Protein AF-T2MC52-F1 (afdb_monomer_lite)

InterPro domains:
  IPR028209 LAMTOR1/MEH1 [PF15454] (20-88)
  IPR028209 LAMTOR1/MEH1 [SM01262] (19-94)

Secondary structure (DSSP, 8-state):
--------------------SS---S----------------S-------HHHHHHHHHHHHHHHHHHS--TTTTS-----HHHHHHHHHHHHHHHHHS---PPPPPPPP---S-HHHHHTSPPPPHHHHHHHHHHHHHHHHHHHT------S-SS-------SS--

Sequence (167 aa):
MGCICCKENNSSAQKSLNDDEHDRLLDHDQLTPNRGINEDGNPSSIPSLSKTDEQSILSRILHKTAQNIIDVSAIEPHSIERSEYMEQMKNYLDKYSRIDLKLPKLPSIPSVTNNPVSVLVVETVPFSDIKLITEYSQSMSTALSQMKIGCKESLVAKLEDDTAAAL

Organism: Hydra vulgaris (NCBI:txid6087)

Structure (mmCIF, N/CA/C/O backbone):
data_AF-T2MC52-F1
#
_entry.id   AF-T2MC52-F1
#
loop_
_atom_site.group_PDB
_atom_site.id
_atom_site.type_symbol
_atom_site.label_atom_id
_atom_site.label_alt_id
_atom_site.label_comp_id
_atom_site.label_asym_id
_atom_site.label_entity_id
_atom_site.label_seq_id
_atom_site.pdbx_PDB_ins_code
_atom_site.Cartn_x
_atom_site.Cartn_y
_atom_site.Cartn_z
_atom_site.occupancy
_atom_site.B_iso_or_equiv
_atom_site.auth_seq_id
_atom_site.auth_comp_id
_atom_site.auth_asym_id
_atom_site.auth_atom_id
_atom_site.pdbx_PDB_model_num
ATOM 1 N N . MET A 1 1 ? -15.589 26.565 -4.197 1.00 41.31 1 MET A N 1
ATOM 2 C CA . MET A 1 1 ? -16.078 25.357 -4.894 1.00 41.31 1 MET A CA 1
ATOM 3 C C . MET A 1 1 ? -14.906 24.403 -5.073 1.00 41.31 1 MET A C 1
ATOM 5 O O . MET A 1 1 ? -14.007 24.733 -5.828 1.00 41.31 1 MET A O 1
ATOM 9 N N . GLY A 1 2 ? -14.919 23.285 -4.341 1.00 41.47 2 GLY A N 1
ATOM 10 C CA . GLY A 1 2 ? -14.256 22.026 -4.712 1.00 41.47 2 GLY A CA 1
ATOM 11 C C . GLY A 1 2 ? -12.728 21.953 -4.652 1.00 41.47 2 GLY A C 1
ATOM 12 O O . GLY A 1 2 ? -12.062 22.172 -5.654 1.00 41.47 2 GLY A O 1
ATOM 13 N N . CYS A 1 3 ? -12.202 21.543 -3.497 1.00 43.88 3 CYS A N 1
ATOM 14 C CA . CYS A 1 3 ? -10.881 20.927 -3.336 1.00 43.88 3 CYS A CA 1
ATOM 15 C C . CYS A 1 3 ? -10.996 19.409 -3.571 1.00 43.88 3 CYS A C 1
ATOM 17 O O . CYS A 1 3 ? -12.004 18.841 -3.156 1.00 43.88 3 CYS A O 1
ATOM 19 N N . ILE A 1 4 ? -9.984 18.762 -4.171 1.00 47.84 4 ILE A N 1
ATOM 20 C CA . ILE A 1 4 ? -9.688 17.327 -3.992 1.00 47.84 4 ILE A CA 1
ATOM 21 C C . ILE A 1 4 ? -8.259 16.996 -4.464 1.00 47.84 4 ILE A C 1
ATOM 23 O O . ILE A 1 4 ? -7.768 17.568 -5.434 1.00 47.84 4 ILE A O 1
ATOM 27 N N . CYS A 1 5 ? -7.658 16.021 -3.772 1.00 35.25 5 CYS A N 1
ATOM 28 C CA . CYS A 1 5 ? -6.361 15.363 -3.990 1.00 35.25 5 CYS A CA 1
ATOM 29 C C . CYS A 1 5 ? -5.142 15.948 -3.261 1.00 35.25 5 CYS A C 1
ATOM 31 O O . CYS A 1 5 ? -4.096 16.209 -3.857 1.00 35.25 5 CYS A O 1
ATOM 33 N N . CYS A 1 6 ? -5.226 1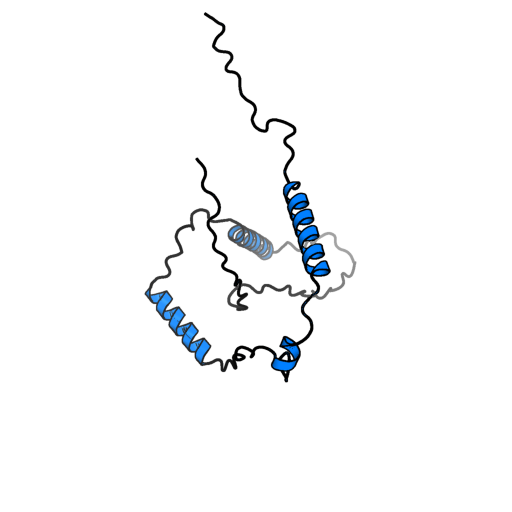6.007 -1.929 1.00 34.28 6 CYS A N 1
ATOM 34 C CA . CYS A 1 6 ? -4.029 15.838 -1.110 1.00 34.28 6 CYS A CA 1
ATOM 35 C C . CYS A 1 6 ? -3.548 14.382 -1.201 1.00 34.28 6 CYS A C 1
ATOM 37 O O . CYS A 1 6 ? -4.257 13.447 -0.831 1.00 34.28 6 CYS A O 1
ATOM 39 N N . LYS A 1 7 ? -2.321 14.228 -1.702 1.00 43.78 7 LYS A N 1
ATOM 40 C CA . LYS A 1 7 ? -1.412 13.124 -1.393 1.00 43.78 7 LYS A CA 1
ATOM 41 C C . LYS A 1 7 ? -1.290 12.979 0.126 1.00 43.78 7 LYS A C 1
ATOM 43 O O . LYS A 1 7 ? -0.985 13.965 0.779 1.00 43.78 7 LYS A O 1
ATOM 48 N N . GLU A 1 8 ? -1.363 11.754 0.630 1.00 33.25 8 GLU A N 1
ATOM 49 C CA . GLU A 1 8 ? -0.218 11.158 1.320 1.00 33.25 8 GLU A CA 1
ATOM 50 C C . GLU A 1 8 ? -0.373 9.641 1.391 1.00 33.25 8 GLU A C 1
ATOM 52 O O . GLU A 1 8 ? -1.377 9.086 1.828 1.00 33.25 8 GLU A O 1
ATOM 57 N N . ASN A 1 9 ? 0.642 8.987 0.846 1.00 39.31 9 ASN A N 1
ATOM 58 C CA . ASN A 1 9 ? 0.784 7.554 0.743 1.00 39.31 9 ASN A CA 1
ATOM 59 C C . ASN A 1 9 ? 1.422 7.085 2.050 1.00 39.31 9 ASN A C 1
ATOM 61 O O . ASN A 1 9 ? 2.604 7.350 2.259 1.00 39.31 9 ASN A O 1
ATOM 65 N N . ASN A 1 10 ? 0.670 6.414 2.922 1.00 30.41 10 ASN A N 1
ATOM 66 C CA . ASN A 1 10 ? 1.256 5.738 4.076 1.00 30.41 10 ASN A CA 1
ATOM 67 C C . ASN A 1 10 ? 0.974 4.237 3.994 1.00 30.41 10 ASN A C 1
ATOM 69 O O . ASN A 1 10 ? 0.018 3.698 4.546 1.00 30.41 10 ASN A O 1
ATOM 73 N N . SER A 1 11 ? 1.814 3.568 3.210 1.00 37.59 11 SER A N 1
ATOM 74 C CA . SER A 1 11 ? 1.912 2.119 3.151 1.00 37.59 11 SER A CA 1
ATOM 75 C C . SER A 1 11 ? 2.718 1.619 4.346 1.00 37.59 11 SER A C 1
ATOM 77 O O . SER A 1 11 ? 3.944 1.714 4.347 1.00 37.59 11 SER A O 1
ATOM 79 N N . SER A 1 12 ? 2.039 1.066 5.345 1.00 32.88 12 SER A N 1
ATOM 80 C CA . SER A 1 12 ? 2.529 -0.064 6.151 1.00 32.88 12 SER A CA 1
ATOM 81 C C . SER A 1 12 ? 1.426 -0.519 7.107 1.00 32.88 12 SER A C 1
ATOM 83 O O . SER A 1 12 ? 1.440 -0.250 8.303 1.00 32.88 12 SER A O 1
ATOM 85 N N . ALA A 1 13 ? 0.453 -1.254 6.562 1.00 37.50 13 ALA A N 1
ATOM 86 C CA . ALA A 1 13 ? -0.404 -2.128 7.355 1.00 37.50 13 ALA A CA 1
ATOM 87 C C . ALA A 1 13 ? 0.457 -3.291 7.873 1.00 37.50 13 ALA A C 1
ATOM 89 O O . ALA A 1 13 ? 0.504 -4.379 7.297 1.00 37.50 13 ALA A O 1
ATOM 90 N N . GLN A 1 14 ? 1.220 -3.020 8.927 1.00 36.75 14 GLN A N 1
ATOM 91 C CA . GLN A 1 14 ? 1.984 -4.022 9.641 1.00 36.75 14 GLN A CA 1
ATOM 92 C C . GLN A 1 14 ? 1.000 -4.763 10.549 1.00 36.75 14 GLN A C 1
ATOM 94 O O . GLN A 1 14 ? 0.635 -4.308 11.629 1.00 36.75 14 GLN A O 1
ATOM 99 N N . LYS A 1 15 ? 0.514 -5.892 10.029 1.00 41.06 15 LYS A N 1
ATOM 100 C CA . LYS A 1 15 ? -0.284 -6.897 10.729 1.00 41.06 15 LYS A CA 1
ATOM 101 C C . LYS A 1 15 ? 0.500 -7.379 11.955 1.00 41.06 15 LYS A C 1
ATOM 103 O O . LYS A 1 15 ? 1.358 -8.250 11.833 1.00 41.06 15 LYS A O 1
ATOM 108 N N . SER A 1 16 ? 0.236 -6.784 13.117 1.00 33.91 16 SER A N 1
ATOM 109 C CA . SER A 1 16 ? 0.746 -7.272 14.396 1.00 33.91 16 SER A CA 1
ATOM 110 C C . SER A 1 16 ? -0.163 -8.397 14.870 1.00 33.91 16 SER A C 1
ATOM 112 O O . SER A 1 16 ? -1.260 -8.162 15.364 1.00 33.91 16 SER A O 1
ATOM 114 N N . LEU A 1 17 ? 0.309 -9.624 14.661 1.00 44.78 17 LEU A N 1
ATOM 115 C CA . LEU A 1 17 ? -0.121 -10.811 15.387 1.00 44.78 17 LEU A CA 1
ATOM 116 C C . LEU A 1 17 ? 0.162 -10.577 16.875 1.00 44.78 17 LEU A C 1
ATOM 118 O O . LEU A 1 17 ? 1.324 -10.544 17.264 1.00 44.78 17 LEU A O 1
ATOM 122 N N . ASN A 1 18 ? -0.886 -10.373 17.664 1.00 36.12 18 ASN A N 1
ATOM 123 C CA . ASN A 1 18 ? -0.900 -10.560 19.112 1.00 36.12 18 ASN A CA 1
ATOM 124 C C . ASN A 1 18 ? -2.322 -11.011 19.476 1.00 36.12 18 ASN A C 1
ATOM 126 O O . ASN A 1 18 ? -3.168 -10.192 19.825 1.00 36.12 18 ASN A O 1
ATOM 130 N N . ASP A 1 19 ? -2.572 -12.312 19.337 1.00 40.12 19 ASP A N 1
ATOM 131 C CA . ASP A 1 19 ? -3.452 -13.029 20.269 1.00 40.12 19 ASP A CA 1
ATOM 132 C C . ASP A 1 19 ? -2.703 -13.028 21.624 1.00 40.12 19 ASP A C 1
ATOM 134 O O . ASP A 1 19 ? -1.476 -13.151 21.634 1.00 40.12 19 ASP A O 1
ATOM 138 N N . ASP A 1 20 ? -3.263 -12.810 22.810 1.00 47.97 20 ASP A N 1
ATOM 139 C CA . ASP A 1 20 ? -4.624 -12.835 23.353 1.00 47.97 20 ASP A CA 1
ATOM 140 C C . ASP A 1 20 ? -4.758 -11.617 24.306 1.00 47.97 20 ASP A C 1
ATOM 142 O O . ASP A 1 20 ? -3.737 -11.112 24.768 1.00 47.97 20 ASP A O 1
ATOM 146 N N . GLU A 1 21 ? -5.947 -11.083 24.626 1.00 50.38 21 GLU A N 1
ATOM 147 C CA . GLU A 1 21 ? -6.644 -11.531 25.853 1.00 50.38 21 GLU A CA 1
ATOM 148 C C . GLU A 1 21 ? -8.151 -11.835 25.675 1.00 50.38 21 GLU A C 1
ATOM 150 O O . GLU A 1 21 ? -8.743 -12.384 26.601 1.00 50.38 21 GLU A O 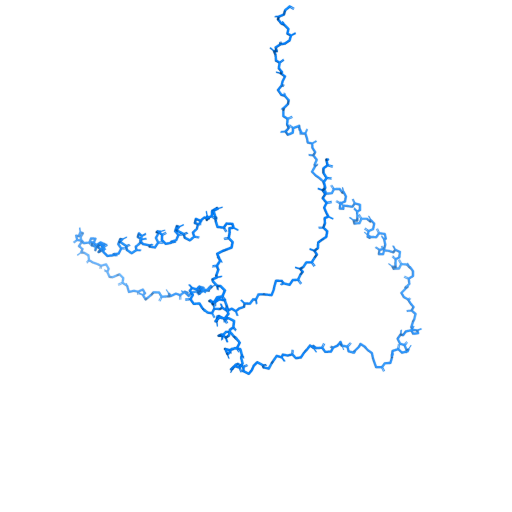1
ATOM 155 N N . HIS A 1 22 ? -8.779 -11.572 24.514 1.00 51.22 22 HIS A N 1
ATOM 156 C CA . HIS A 1 22 ? -10.206 -11.912 24.309 1.00 51.22 22 HIS A CA 1
ATOM 157 C C . HIS A 1 22 ? -10.655 -12.366 22.911 1.00 51.22 22 HIS A C 1
ATOM 159 O O . HIS A 1 22 ? -11.816 -12.750 22.783 1.00 51.22 22 HIS A O 1
ATOM 165 N N . ASP A 1 23 ? -9.798 -12.398 21.890 1.00 52.31 23 ASP A N 1
ATOM 166 C CA . ASP A 1 23 ? -10.251 -12.701 20.526 1.00 52.31 23 ASP A CA 1
ATOM 167 C C . ASP A 1 23 ? -9.391 -13.788 19.877 1.00 52.31 23 ASP A C 1
ATOM 169 O O . ASP A 1 23 ? -8.349 -13.525 19.289 1.00 52.31 23 ASP A O 1
ATOM 173 N N . ARG A 1 24 ? -9.832 -15.045 19.984 1.00 47.47 24 ARG A N 1
ATOM 174 C CA . ARG A 1 24 ? -9.283 -16.134 19.168 1.00 47.47 24 ARG A CA 1
ATOM 175 C C . ARG A 1 24 ? -9.907 -16.051 17.782 1.00 47.47 24 ARG A C 1
ATOM 177 O O . ARG A 1 24 ? -11.024 -16.513 17.571 1.00 47.47 24 ARG A O 1
ATOM 184 N N . LEU A 1 25 ? -9.170 -15.481 16.835 1.00 53.38 25 LEU A N 1
ATOM 185 C CA . LEU A 1 25 ? -9.628 -15.215 15.467 1.00 53.38 25 LEU A CA 1
ATOM 186 C C . LEU A 1 25 ? -9.557 -16.417 14.506 1.00 53.38 25 LEU A C 1
ATOM 188 O O . LEU A 1 25 ? -9.571 -16.210 13.294 1.00 53.38 25 LEU A O 1
ATOM 192 N N . LEU A 1 26 ? -9.492 -17.666 14.986 1.00 53.06 26 LEU A N 1
ATOM 193 C CA . LEU A 1 26 ? -9.528 -18.846 14.112 1.00 53.06 26 LEU A CA 1
ATOM 194 C C . LEU A 1 26 ? -10.394 -19.981 14.673 1.00 53.06 26 LEU A C 1
ATOM 196 O O . LEU A 1 26 ? -10.282 -20.378 15.833 1.00 53.06 26 LEU A O 1
ATOM 200 N N . ASP A 1 27 ? -11.241 -20.477 13.773 1.00 54.06 27 ASP A N 1
ATOM 201 C CA . ASP A 1 27 ? -12.251 -21.521 13.910 1.00 54.06 27 ASP A CA 1
ATOM 202 C C . ASP A 1 27 ? -11.666 -22.792 14.543 1.00 54.06 27 ASP A C 1
ATOM 204 O O . ASP A 1 27 ? -10.819 -23.473 13.959 1.00 54.06 27 ASP A O 1
ATOM 208 N N . HIS A 1 28 ? -12.109 -23.122 15.755 1.00 41.34 28 HIS A N 1
ATOM 209 C CA . HIS A 1 28 ? -11.909 -24.459 16.291 1.00 41.34 28 HIS A CA 1
ATOM 210 C C . HIS A 1 28 ? -13.180 -25.252 16.009 1.00 41.34 28 HIS A C 1
ATOM 212 O O . HIS A 1 28 ? -14.138 -25.195 16.783 1.00 41.34 28 HIS A O 1
ATOM 218 N N . ASP A 1 29 ? -13.157 -25.980 14.890 1.00 50.66 29 ASP A N 1
ATOM 219 C CA . ASP A 1 29 ? -14.028 -27.120 14.607 1.00 50.66 29 ASP A CA 1
ATOM 220 C C . ASP A 1 29 ? -13.958 -28.100 15.790 1.00 50.66 29 ASP A C 1
ATOM 222 O O . ASP A 1 29 ? -13.162 -29.042 15.824 1.00 50.66 29 ASP A O 1
ATOM 226 N N . GLN A 1 30 ? -14.783 -27.872 16.812 1.00 42.09 30 GLN A N 1
ATOM 227 C CA . GLN A 1 30 ? -15.036 -28.875 17.831 1.00 42.09 30 GLN A CA 1
ATOM 228 C C . GLN A 1 30 ? -16.071 -29.843 17.287 1.00 42.09 30 GLN A C 1
ATOM 230 O O . GLN A 1 30 ? -17.279 -29.662 17.424 1.00 42.09 30 GLN A O 1
ATOM 235 N N . LEU A 1 31 ? -15.533 -30.898 16.680 1.00 48.72 31 LEU A N 1
ATOM 236 C CA . LEU A 1 31 ? -16.152 -32.206 16.540 1.00 48.72 31 LEU A CA 1
ATOM 237 C C . LEU A 1 31 ? -16.838 -32.591 17.861 1.00 48.72 31 LEU A C 1
ATOM 239 O O . LEU A 1 31 ? -16.210 -33.081 18.798 1.00 48.72 31 LEU A O 1
ATOM 243 N N . THR A 1 32 ? -18.147 -32.371 17.945 1.00 43.84 32 THR A N 1
ATOM 244 C CA . THR A 1 32 ? -18.973 -32.924 19.019 1.00 43.84 32 THR A CA 1
ATOM 245 C C . THR A 1 32 ? -19.023 -34.449 18.864 1.00 43.84 32 THR A C 1
ATOM 247 O O . THR A 1 32 ? -19.247 -34.918 17.743 1.00 43.84 32 THR A O 1
ATOM 250 N N . PRO A 1 33 ? -18.879 -35.258 19.932 1.00 42.47 33 PRO A N 1
ATOM 251 C CA . PRO A 1 33 ? -19.065 -36.696 19.823 1.00 42.47 33 PRO A CA 1
ATOM 252 C C . PRO A 1 33 ? -20.544 -36.969 19.542 1.00 42.47 33 PRO A C 1
ATOM 254 O O . PRO A 1 33 ? -21.404 -36.755 20.396 1.00 42.47 33 PRO A O 1
ATOM 257 N N . ASN A 1 34 ? -20.834 -37.434 18.329 1.00 44.88 34 ASN A N 1
ATOM 258 C CA . ASN A 1 34 ? -22.152 -37.897 17.924 1.00 44.88 34 ASN A CA 1
ATOM 259 C C . ASN A 1 34 ? -22.496 -39.158 18.737 1.00 44.88 34 ASN A C 1
ATOM 261 O O . ASN A 1 34 ? -22.082 -40.268 18.396 1.00 44.88 34 ASN A O 1
ATOM 265 N N . ARG A 1 35 ? -23.195 -38.995 19.865 1.00 41.41 35 ARG A N 1
ATOM 266 C CA . ARG A 1 35 ? -23.758 -40.120 20.614 1.00 41.41 35 ARG A CA 1
ATOM 267 C C . ARG A 1 35 ? -25.049 -40.535 19.915 1.00 41.41 35 ARG A C 1
ATOM 269 O O . ARG A 1 35 ? -26.041 -39.817 19.971 1.00 41.41 35 ARG A O 1
ATOM 276 N N . GLY A 1 36 ? -24.981 -41.691 19.256 1.00 37.50 36 GLY A N 1
ATOM 277 C CA . GLY A 1 36 ? -26.059 -42.298 18.483 1.00 37.50 36 GLY A CA 1
ATOM 278 C C . GLY A 1 36 ? -27.403 -42.295 19.209 1.00 37.50 36 GLY A C 1
ATOM 279 O O . GLY A 1 36 ? -27.521 -42.714 20.363 1.00 37.50 36 GLY A O 1
ATOM 280 N N . ILE A 1 37 ? -28.399 -41.799 18.484 1.00 41.75 37 ILE A N 1
ATOM 281 C CA . ILE A 1 37 ? -29.819 -41.873 18.798 1.00 41.75 37 ILE A CA 1
ATOM 282 C C . ILE A 1 37 ? -30.221 -43.341 18.621 1.00 41.75 37 ILE A C 1
ATOM 284 O O . ILE A 1 37 ? -30.273 -43.833 17.498 1.00 41.75 37 ILE A O 1
ATOM 288 N N . ASN A 1 38 ? -30.460 -44.046 19.727 1.00 38.50 38 ASN A N 1
ATOM 289 C CA . ASN A 1 38 ? -31.246 -45.274 19.692 1.00 38.50 38 ASN A CA 1
ATOM 290 C C . ASN A 1 38 ? -32.718 -44.848 19.652 1.00 38.50 38 ASN A C 1
ATOM 292 O O . ASN A 1 38 ? -33.208 -44.223 20.596 1.00 38.50 38 ASN A O 1
ATOM 296 N N . GLU A 1 39 ? -33.381 -45.134 18.534 1.00 53.84 39 GLU A N 1
ATOM 297 C CA . GLU A 1 39 ? -34.836 -45.139 18.423 1.00 53.84 39 GLU A CA 1
ATOM 298 C C . GLU A 1 39 ? -35.390 -46.195 19.382 1.00 53.84 39 GLU A C 1
ATOM 300 O O . GLU A 1 39 ? -35.060 -47.363 19.229 1.00 53.84 39 GLU A O 1
ATOM 305 N N . ASP A 1 40 ? -36.175 -45.786 20.383 1.00 41.50 40 ASP A N 1
ATOM 306 C CA . ASP A 1 40 ? -37.352 -46.537 20.843 1.00 41.50 40 ASP A CA 1
ATOM 307 C C . ASP A 1 40 ? -38.129 -45.764 21.931 1.00 41.50 40 ASP A C 1
ATOM 309 O O . ASP A 1 40 ? -37.688 -45.593 23.066 1.00 41.50 40 ASP A O 1
ATOM 313 N N . GLY A 1 41 ? -39.321 -45.297 21.542 1.00 42.81 41 GLY A N 1
ATOM 314 C CA . GLY A 1 41 ? -40.542 -45.261 22.357 1.00 42.81 41 GLY A CA 1
ATOM 315 C C . GLY A 1 41 ? -40.613 -44.402 23.628 1.00 42.81 41 GLY A C 1
ATOM 316 O O . GLY A 1 41 ? -40.528 -44.951 24.719 1.00 42.81 41 GLY A O 1
ATOM 317 N N . ASN A 1 42 ? -40.968 -43.110 23.502 1.00 36.56 42 ASN A N 1
ATOM 318 C CA . ASN A 1 42 ? -41.912 -42.408 24.405 1.00 36.56 42 ASN A CA 1
ATOM 319 C C . ASN A 1 42 ? -42.232 -40.973 23.892 1.00 36.56 42 ASN A C 1
ATOM 321 O O . ASN A 1 42 ? -41.321 -40.146 23.842 1.00 36.56 42 ASN A O 1
ATOM 325 N N . PRO A 1 43 ? -43.490 -40.594 23.577 1.00 43.97 43 PRO A N 1
ATOM 326 C CA . PRO A 1 43 ? -43.843 -39.234 23.144 1.00 43.97 43 PRO A CA 1
ATOM 327 C C . PRO A 1 43 ? -44.068 -38.268 24.327 1.00 43.97 43 PRO A C 1
ATOM 329 O O . PRO A 1 43 ? -44.993 -37.459 24.314 1.00 43.97 43 PRO A O 1
ATOM 332 N N . SER A 1 44 ? -43.263 -38.359 25.391 1.00 48.97 44 SER A N 1
ATOM 333 C CA . SER A 1 44 ? -43.418 -37.512 26.585 1.00 48.97 44 SER A CA 1
ATOM 334 C C . SER A 1 44 ? -42.090 -37.183 27.274 1.00 48.97 44 SER A C 1
ATOM 336 O O . SER A 1 44 ? -41.891 -37.432 28.457 1.00 48.97 44 SER A O 1
ATOM 338 N N . SER A 1 45 ? -41.147 -36.606 26.535 1.00 45.12 45 SER A N 1
ATOM 339 C CA . SER A 1 45 ? -40.116 -35.727 27.103 1.00 45.12 45 SER A CA 1
ATOM 340 C C . SER A 1 45 ? -39.390 -35.041 25.963 1.00 45.12 45 SER A C 1
ATOM 342 O O . SER A 1 45 ? -38.351 -35.493 25.495 1.00 45.12 45 SER A O 1
ATOM 344 N N . ILE A 1 46 ? -39.928 -33.900 25.539 1.00 50.22 46 ILE A N 1
ATOM 345 C CA . ILE A 1 46 ? -39.039 -32.813 25.135 1.00 50.22 46 ILE A CA 1
ATOM 346 C C . ILE A 1 46 ? -38.162 -32.603 26.378 1.00 50.22 46 ILE A C 1
ATOM 348 O O . ILE A 1 46 ? -38.750 -32.351 27.436 1.00 50.22 46 ILE A O 1
ATOM 352 N N . PRO A 1 47 ? -36.828 -32.795 26.342 1.00 52.34 47 PRO A N 1
ATOM 353 C CA . PRO A 1 47 ? -36.012 -32.410 27.479 1.00 52.34 47 PRO A CA 1
ATOM 354 C C . PRO A 1 47 ? -36.306 -30.931 27.658 1.00 52.34 47 PRO A C 1
ATOM 356 O O . PRO A 1 47 ? -36.013 -30.138 26.766 1.00 52.34 47 PRO A O 1
ATOM 359 N N . SER A 1 48 ? -37.024 -30.591 28.732 1.00 49.97 48 SER A N 1
ATOM 360 C CA . SER A 1 48 ? -37.374 -29.216 29.042 1.00 49.97 48 SER A CA 1
ATOM 361 C C . SER A 1 48 ? -36.065 -28.463 28.979 1.00 49.97 48 SER A C 1
ATOM 363 O O . SER A 1 48 ? -35.177 -28.756 29.789 1.00 49.97 48 SER A O 1
ATOM 365 N N . LEU A 1 49 ? -35.921 -27.610 27.965 1.00 53.50 49 LEU A N 1
ATOM 366 C CA . LEU A 1 49 ? -34.747 -26.785 27.779 1.00 53.50 49 LEU A CA 1
ATOM 367 C C . LEU A 1 49 ? -34.535 -26.129 29.131 1.00 53.50 49 LEU A C 1
ATOM 369 O O . LEU A 1 49 ? -35.417 -25.421 29.626 1.00 53.50 49 LEU A O 1
ATOM 373 N N . SER A 1 50 ? -33.486 -26.555 29.837 1.00 61.34 50 SER A N 1
ATOM 374 C CA . SER A 1 50 ? -33.341 -26.142 31.225 1.00 61.34 50 SER A CA 1
ATOM 375 C C . SER A 1 50 ? -33.329 -24.620 31.198 1.00 61.34 50 SER A C 1
ATOM 377 O O . SER A 1 50 ? -32.700 -24.050 30.310 1.00 61.34 50 SER A O 1
ATOM 379 N N . LYS A 1 51 ? -34.046 -23.948 32.103 1.00 64.56 51 LYS A N 1
ATOM 380 C CA . LYS A 1 51 ? -34.124 -22.473 32.108 1.00 64.56 51 LYS A CA 1
ATOM 381 C C . LYS A 1 51 ? -32.736 -21.816 31.991 1.00 64.56 51 LYS A C 1
ATOM 383 O O . LYS A 1 51 ? -32.607 -20.716 31.475 1.00 64.56 51 LYS A O 1
ATOM 388 N N . THR A 1 52 ? -31.700 -22.522 32.441 1.00 70.69 52 THR A N 1
ATOM 389 C CA . THR A 1 52 ? -30.280 -22.197 32.296 1.00 70.69 52 THR A CA 1
ATOM 390 C C . THR A 1 52 ? -29.792 -22.067 30.842 1.00 70.69 52 THR A C 1
ATOM 392 O O . THR A 1 52 ? -29.000 -21.174 30.560 1.00 70.69 52 THR A O 1
ATOM 395 N N . ASP A 1 53 ? -30.247 -22.908 29.911 1.00 81.25 53 ASP A N 1
ATOM 396 C CA . ASP A 1 53 ? -29.813 -22.897 28.504 1.00 81.25 53 ASP A CA 1
ATOM 397 C C . ASP A 1 53 ? -30.470 -21.758 27.707 1.00 81.25 53 ASP A C 1
ATOM 399 O O . ASP A 1 53 ? -29.796 -21.013 26.996 1.00 81.25 53 ASP A O 1
ATOM 403 N N . GLU A 1 54 ? -31.765 -21.509 27.930 1.00 89.12 54 GLU A N 1
ATOM 404 C CA . GLU A 1 54 ? -32.456 -20.344 27.353 1.00 89.12 54 GLU A CA 1
ATOM 405 C C . GLU A 1 54 ? -31.788 -19.026 27.768 1.00 89.12 54 GLU A C 1
ATOM 407 O O . GLU A 1 54 ? -31.559 -18.145 26.938 1.00 89.12 54 GLU A O 1
ATOM 412 N N . GLN A 1 55 ? -31.408 -18.904 29.042 1.00 90.31 55 GLN A N 1
ATOM 413 C CA . GLN A 1 55 ? -30.703 -17.724 29.548 1.00 90.31 55 GLN A CA 1
ATOM 414 C C . GLN A 1 55 ? -29.296 -17.575 28.944 1.00 90.31 55 GLN A C 1
ATOM 416 O O . GLN A 1 55 ? -28.863 -16.456 28.669 1.00 90.31 55 GLN A O 1
ATOM 421 N N . SER A 1 56 ? -28.598 -18.681 28.673 1.00 91.25 56 SER A N 1
ATOM 422 C CA . SER A 1 56 ? -27.289 -18.673 28.005 1.00 91.25 56 SER A CA 1
ATOM 423 C C . SER A 1 56 ? -27.381 -18.189 26.553 1.00 91.25 56 SER A C 1
ATOM 425 O O . SER A 1 56 ? -26.593 -17.345 26.115 1.00 91.25 56 SER A O 1
ATOM 427 N N . ILE A 1 57 ? -28.396 -18.650 25.814 1.00 93.00 57 ILE A N 1
ATOM 428 C CA . ILE A 1 57 ? -28.666 -18.218 24.436 1.00 93.00 57 ILE A CA 1
ATOM 429 C C . ILE A 1 57 ? -28.999 -16.724 24.398 1.00 93.00 57 ILE A C 1
ATOM 431 O O . ILE A 1 57 ? -28.439 -15.991 23.581 1.00 93.00 57 ILE A O 1
ATOM 435 N N . LEU A 1 58 ? -29.860 -16.253 25.304 1.00 94.06 58 LEU A N 1
ATOM 436 C CA . LEU A 1 58 ? -30.205 -14.834 25.405 1.00 94.06 58 LEU A CA 1
ATOM 437 C C . LEU A 1 58 ? -28.981 -13.974 25.751 1.00 94.06 58 LEU A C 1
ATOM 439 O O . LEU A 1 58 ? -28.774 -12.936 25.124 1.00 94.06 58 LEU A O 1
ATOM 443 N N . SER A 1 59 ? -28.125 -14.429 26.669 1.00 93.81 59 SER A N 1
ATOM 444 C CA . SER A 1 59 ? -26.863 -13.756 27.001 1.00 93.81 59 SER A CA 1
ATOM 445 C C . SER A 1 59 ? -25.931 -13.653 25.788 1.00 93.81 59 SER A C 1
ATOM 447 O O . SER A 1 59 ? -25.407 -12.579 25.486 1.00 93.81 59 SER A O 1
ATOM 449 N N . ARG A 1 60 ? -25.798 -14.734 25.006 1.00 94.56 60 ARG A N 1
ATOM 450 C CA . ARG A 1 60 ? -25.016 -14.733 23.761 1.00 94.56 60 ARG A CA 1
ATOM 451 C C . ARG A 1 60 ? -25.586 -13.767 22.725 1.00 94.56 60 ARG A C 1
ATOM 453 O O . ARG A 1 60 ? -24.816 -13.071 22.067 1.00 94.56 60 ARG A O 1
ATOM 460 N N . ILE A 1 61 ? -26.909 -13.721 22.570 1.00 95.19 61 ILE A N 1
ATOM 461 C CA . ILE A 1 61 ? -27.578 -12.789 21.653 1.00 95.19 61 ILE A CA 1
ATOM 462 C C . ILE A 1 61 ? -27.297 -11.350 22.078 1.00 95.19 61 ILE A C 1
ATOM 464 O O . ILE A 1 61 ? -26.905 -10.545 21.236 1.00 95.19 61 ILE A O 1
ATOM 468 N N . LEU A 1 62 ? -27.442 -11.028 23.364 1.00 96.75 62 LEU A N 1
ATOM 469 C CA . LEU A 1 62 ? -27.174 -9.689 23.884 1.00 96.75 62 LEU A CA 1
ATOM 470 C C . LEU A 1 62 ? -25.710 -9.294 23.696 1.00 96.75 62 LEU A C 1
ATOM 472 O O . LEU A 1 62 ? -25.448 -8.211 23.185 1.00 96.75 62 LEU A O 1
ATOM 476 N N . HIS A 1 63 ? -24.766 -10.177 24.026 1.00 95.94 63 HIS A N 1
ATOM 477 C CA . HIS A 1 63 ? -23.340 -9.894 23.867 1.00 95.94 63 HIS A CA 1
ATOM 478 C C . HIS A 1 63 ? -22.960 -9.696 22.395 1.00 95.94 63 HIS A C 1
ATOM 480 O O . HIS A 1 63 ? -22.332 -8.701 22.044 1.00 95.94 63 HIS A O 1
ATOM 486 N N . LYS A 1 64 ? -23.435 -10.580 21.507 1.00 96.19 64 LYS A N 1
ATOM 487 C CA . LYS A 1 64 ? -23.240 -10.442 20.058 1.00 96.19 64 LYS A CA 1
ATOM 488 C C . LYS A 1 64 ? -23.886 -9.165 19.520 1.00 96.19 64 LYS A C 1
ATOM 490 O O . LYS A 1 64 ? -23.342 -8.532 18.624 1.00 96.19 64 LYS A O 1
ATOM 495 N N . THR A 1 65 ? -25.051 -8.784 20.032 1.00 96.75 65 THR A N 1
ATOM 496 C CA . THR A 1 65 ? -25.729 -7.551 19.613 1.00 96.75 65 THR A CA 1
ATOM 497 C C . THR A 1 65 ? -24.952 -6.326 20.082 1.00 96.75 65 THR A C 1
ATOM 499 O O . THR A 1 65 ? -24.700 -5.439 19.279 1.00 96.75 65 THR A O 1
ATOM 502 N N . ALA A 1 66 ? -24.492 -6.311 21.334 1.00 94.50 66 ALA A N 1
ATOM 503 C CA . ALA A 1 66 ? -23.679 -5.233 21.889 1.00 94.50 66 ALA A CA 1
ATOM 504 C C . ALA A 1 66 ? -22.359 -5.039 21.125 1.00 94.50 66 ALA A C 1
ATOM 506 O O . ALA A 1 66 ? -21.969 -3.907 20.881 1.00 94.50 66 ALA A O 1
ATOM 507 N N . GLN A 1 67 ? -21.714 -6.125 20.686 1.00 92.25 67 GLN A N 1
ATOM 508 C CA . GLN A 1 67 ? -20.504 -6.069 19.855 1.00 92.25 67 GLN A CA 1
ATOM 509 C C . GLN A 1 67 ? -20.758 -5.541 18.433 1.00 92.25 67 GLN A C 1
ATOM 511 O O . GLN A 1 67 ? -19.880 -4.921 17.845 1.00 92.25 67 GLN A O 1
ATOM 516 N N . ASN A 1 68 ? -21.939 -5.805 17.861 1.00 93.69 68 ASN A N 1
ATOM 517 C CA . ASN A 1 68 ? -22.274 -5.405 16.488 1.00 93.69 68 ASN A CA 1
ATOM 518 C C . ASN A 1 68 ? -22.907 -4.009 16.390 1.00 93.69 68 ASN A C 1
ATOM 520 O O . ASN A 1 68 ? -23.060 -3.484 15.287 1.00 93.69 68 ASN A O 1
ATOM 524 N N . ILE A 1 69 ? -23.321 -3.420 17.513 1.00 94.88 69 ILE A N 1
ATOM 525 C CA . ILE A 1 69 ? -23.821 -2.048 17.546 1.00 94.88 69 ILE A CA 1
ATOM 526 C C . ILE A 1 69 ? -22.628 -1.095 17.481 1.00 94.88 69 ILE A C 1
ATOM 528 O O . ILE A 1 69 ? -21.683 -1.198 18.255 1.00 94.88 69 ILE A O 1
ATOM 532 N N . ILE A 1 70 ? -22.698 -0.142 16.555 1.00 90.94 70 ILE A N 1
ATOM 533 C CA . ILE A 1 70 ? -21.694 0.910 16.415 1.00 90.94 70 ILE A CA 1
ATOM 534 C C . ILE A 1 70 ? -22.052 2.041 17.380 1.00 90.94 70 ILE A C 1
ATOM 536 O O . ILE A 1 70 ? -23.107 2.665 17.238 1.00 90.94 70 ILE A O 1
ATOM 540 N N . ASP A 1 71 ? -21.167 2.325 18.334 1.00 89.62 71 ASP A N 1
ATOM 541 C CA . ASP A 1 71 ? -21.262 3.532 19.151 1.00 89.62 71 ASP A CA 1
ATOM 542 C C . ASP A 1 71 ? -20.838 4.753 18.324 1.00 89.62 71 ASP A C 1
ATOM 544 O O . ASP A 1 71 ? -19.660 4.989 18.061 1.00 89.62 71 ASP A O 1
ATOM 548 N N . VAL A 1 72 ? -21.823 5.543 17.903 1.00 89.88 72 VAL A N 1
ATOM 549 C CA . VAL A 1 72 ? -21.605 6.779 17.138 1.00 89.88 72 VAL A CA 1
ATOM 550 C C . VAL A 1 72 ? -21.043 7.925 17.989 1.00 89.88 72 VAL A C 1
ATOM 552 O O . VAL A 1 72 ? -20.624 8.938 17.432 1.00 89.88 72 VAL A O 1
ATOM 555 N N . SER A 1 73 ? -21.048 7.792 19.321 1.00 88.19 73 SER A N 1
ATOM 556 C CA . SER A 1 73 ? -20.562 8.805 20.266 1.00 88.19 73 SER A CA 1
ATOM 557 C C . SER A 1 73 ? -19.097 8.619 20.676 1.00 88.19 73 SER A C 1
ATOM 559 O O . SER A 1 73 ? -18.485 9.567 21.167 1.00 88.19 73 SER A O 1
ATOM 561 N N . ALA A 1 74 ? -18.490 7.465 20.376 1.00 79.06 74 ALA A N 1
ATOM 562 C CA . ALA A 1 74 ? -17.086 7.136 20.654 1.00 79.06 74 ALA A CA 1
ATOM 563 C C . ALA A 1 74 ? -16.068 7.856 19.733 1.00 79.06 74 ALA A C 1
ATOM 565 O O . ALA A 1 74 ? -15.043 7.298 19.349 1.00 79.06 74 ALA A O 1
ATOM 566 N N . ILE A 1 75 ? -16.354 9.101 19.338 1.00 73.56 75 ILE A N 1
ATOM 567 C CA . ILE A 1 75 ? -15.453 9.938 18.525 1.00 73.56 75 ILE A CA 1
ATOM 568 C C . ILE A 1 75 ? -14.321 10.503 19.391 1.00 73.56 75 ILE A C 1
ATOM 570 O O . ILE A 1 75 ? -13.225 10.766 18.893 1.00 73.56 75 ILE A O 1
ATOM 574 N N . GLU A 1 76 ? -14.577 10.691 20.687 1.00 76.81 76 GLU A N 1
ATOM 575 C CA . GLU A 1 76 ? -13.527 11.039 21.631 1.00 76.81 76 GLU A CA 1
ATOM 576 C C . GLU A 1 76 ? -12.674 9.790 21.874 1.00 76.81 76 GLU A C 1
ATOM 578 O O . GLU A 1 76 ? -13.217 8.763 22.295 1.00 76.81 76 GLU A O 1
ATOM 583 N N . PRO A 1 77 ? -11.359 9.828 21.585 1.00 68.00 77 PRO A N 1
ATOM 584 C CA . PRO A 1 77 ? -10.497 8.711 21.920 1.00 68.00 77 PRO A CA 1
ATOM 585 C C . PRO A 1 77 ? -10.667 8.468 23.412 1.00 68.00 77 PRO A C 1
ATOM 587 O O . PRO A 1 77 ? -10.471 9.402 24.189 1.00 68.00 77 PRO A O 1
ATOM 590 N N . HIS A 1 78 ? -11.062 7.250 23.800 1.00 62.41 78 HIS A N 1
ATOM 591 C CA . HIS A 1 78 ? -11.096 6.848 25.201 1.00 62.41 78 HIS A CA 1
ATOM 592 C C . HIS A 1 78 ? -9.805 7.345 25.837 1.00 62.41 78 HIS A C 1
ATOM 594 O O . HIS A 1 78 ? -8.716 6.909 25.450 1.00 62.41 78 HIS A O 1
ATOM 600 N N . SER A 1 79 ? -9.917 8.352 26.704 1.00 70.69 79 SER A N 1
ATOM 601 C CA . SER A 1 79 ? -8.750 9.011 27.257 1.00 70.69 79 SER A CA 1
ATOM 602 C C . SER A 1 79 ? -8.180 8.051 28.283 1.00 70.69 79 SER A C 1
ATOM 604 O O . SER A 1 79 ? -8.512 8.129 29.465 1.00 70.69 79 SER A O 1
ATOM 606 N N . ILE A 1 80 ? -7.383 7.089 27.819 1.00 82.25 80 ILE A N 1
ATOM 607 C CA . ILE A 1 80 ? -6.541 6.303 28.701 1.00 82.25 80 ILE A CA 1
ATOM 608 C C . ILE A 1 80 ? -5.811 7.298 29.592 1.00 82.25 80 ILE A C 1
ATOM 610 O O . ILE A 1 80 ? -5.255 8.298 29.113 1.00 82.25 80 ILE A O 1
ATOM 614 N N . GLU A 1 81 ? -5.886 7.081 30.900 1.00 89.12 81 GLU A N 1
ATOM 615 C CA . GLU A 1 81 ? -5.250 8.008 31.812 1.00 89.12 81 GLU A CA 1
ATOM 616 C C . GLU A 1 81 ? -3.742 7.998 31.529 1.00 89.12 81 GLU A C 1
ATOM 618 O O . GLU A 1 81 ? -3.139 6.969 31.208 1.00 89.12 81 GLU A O 1
ATOM 623 N N . ARG A 1 82 ? -3.091 9.159 31.635 1.00 87.44 82 ARG A N 1
ATOM 624 C CA . ARG A 1 82 ? -1.648 9.261 31.376 1.00 87.44 82 ARG A CA 1
ATOM 625 C C . ARG A 1 82 ? -0.838 8.285 32.239 1.00 87.44 82 ARG A C 1
ATOM 627 O O . ARG A 1 82 ? 0.208 7.810 31.800 1.00 87.44 82 ARG A O 1
ATOM 634 N N . SER A 1 83 ? -1.291 8.022 33.462 1.00 92.12 83 SER A N 1
ATOM 635 C CA . SER A 1 83 ? -0.691 7.069 34.397 1.00 92.12 83 SER A CA 1
ATOM 636 C C . SER A 1 83 ? -0.756 5.632 33.860 1.00 92.12 83 SER A C 1
ATOM 638 O O . SER A 1 83 ? 0.291 4.995 33.731 1.00 92.12 83 SER A O 1
ATOM 640 N N . GLU A 1 84 ? -1.941 5.177 33.448 1.00 92.25 84 GLU A N 1
ATOM 641 C CA . GLU A 1 84 ? -2.184 3.857 32.850 1.00 92.25 84 GLU A CA 1
ATOM 642 C C . GLU A 1 84 ? -1.376 3.657 31.567 1.00 92.25 84 GLU A C 1
ATOM 644 O O . GLU A 1 84 ? -0.729 2.626 31.388 1.00 92.25 84 GLU A O 1
ATOM 649 N N . TYR A 1 85 ? -1.329 4.672 30.698 1.00 91.62 85 TYR A N 1
ATOM 650 C CA . TYR A 1 85 ? -0.520 4.624 29.480 1.00 91.62 85 TYR A CA 1
ATOM 651 C C . TYR A 1 85 ? 0.968 4.399 29.790 1.00 91.62 85 TYR A C 1
ATOM 653 O O . TYR A 1 85 ? 1.633 3.563 29.173 1.00 91.62 85 TYR A O 1
ATOM 661 N N . MET A 1 86 ? 1.510 5.129 30.771 1.00 95.00 86 MET A N 1
ATOM 662 C CA . MET A 1 86 ? 2.917 5.006 31.159 1.00 95.00 86 MET A CA 1
ATOM 663 C C . MET A 1 86 ? 3.229 3.648 31.797 1.00 95.00 86 MET A C 1
ATOM 665 O O . MET A 1 86 ? 4.334 3.132 31.615 1.00 95.00 86 MET A O 1
ATOM 669 N N . GLU A 1 87 ? 2.290 3.069 32.545 1.00 95.19 87 GLU A N 1
ATOM 670 C CA . GLU A 1 87 ? 2.421 1.724 33.107 1.00 95.19 87 GLU A CA 1
ATOM 671 C C . GLU A 1 87 ? 2.367 0.646 32.019 1.00 95.19 87 GLU A C 1
ATOM 673 O O . GLU A 1 87 ? 3.260 -0.203 31.964 1.00 95.19 87 GLU A O 1
ATOM 678 N N . GLN A 1 88 ? 1.404 0.728 31.093 1.00 94.56 88 GLN A N 1
ATOM 679 C CA . GLN A 1 88 ? 1.312 -0.182 29.947 1.00 94.56 88 GLN A CA 1
ATOM 680 C C . GLN A 1 88 ? 2.580 -0.137 29.091 1.00 94.56 88 GLN A C 1
ATOM 682 O O . GLN A 1 88 ? 3.131 -1.185 28.755 1.00 94.56 88 GLN A O 1
ATOM 687 N N . MET A 1 89 ? 3.111 1.058 28.812 1.00 94.25 89 MET A N 1
ATOM 688 C CA . MET A 1 89 ? 4.364 1.221 28.070 1.00 94.25 89 MET A CA 1
ATOM 689 C C . MET A 1 89 ? 5.534 0.500 28.755 1.00 94.25 89 MET A C 1
ATOM 691 O O . MET A 1 89 ? 6.308 -0.194 28.095 1.00 94.25 89 MET A O 1
ATOM 695 N N . LYS A 1 90 ? 5.666 0.636 30.081 1.00 96.06 90 LYS A N 1
ATOM 696 C CA . LYS A 1 90 ? 6.707 -0.066 30.850 1.00 96.06 90 LYS A CA 1
ATOM 697 C C . LYS A 1 90 ? 6.508 -1.577 30.816 1.00 96.06 90 LYS A C 1
ATOM 699 O O . LYS A 1 90 ? 7.481 -2.301 30.634 1.00 96.06 90 LYS A O 1
ATOM 704 N N . ASN A 1 91 ? 5.267 -2.040 30.959 1.00 94.88 91 ASN A N 1
ATOM 705 C CA . ASN A 1 91 ? 4.928 -3.459 30.916 1.00 94.88 91 ASN A CA 1
ATOM 706 C C . ASN A 1 91 ? 5.274 -4.069 29.548 1.00 94.88 91 ASN A C 1
ATOM 708 O O . ASN A 1 91 ? 5.906 -5.120 29.480 1.00 94.88 91 ASN A O 1
ATOM 712 N N . TYR A 1 92 ? 4.954 -3.383 28.446 1.00 94.50 92 TYR A N 1
ATOM 713 C CA . TYR A 1 92 ? 5.345 -3.827 27.107 1.00 94.50 92 TYR A CA 1
ATOM 714 C C . TYR A 1 92 ? 6.854 -3.819 26.897 1.00 94.50 92 TYR A C 1
ATOM 716 O O . TYR A 1 92 ? 7.376 -4.758 26.303 1.00 94.50 92 TYR A O 1
ATOM 724 N N . LEU A 1 93 ? 7.566 -2.812 27.404 1.00 93.44 93 LEU A N 1
ATOM 725 C CA . LEU A 1 93 ? 9.022 -2.767 27.301 1.00 93.44 93 LEU A CA 1
ATOM 726 C C . LEU A 1 93 ? 9.685 -3.909 28.084 1.00 93.44 93 LEU A C 1
ATOM 728 O O . LEU A 1 93 ? 10.614 -4.535 27.579 1.00 93.44 93 LEU A O 1
ATOM 732 N N . ASP A 1 94 ? 9.191 -4.209 29.286 1.00 93.94 94 ASP A N 1
ATOM 733 C CA . ASP A 1 94 ? 9.671 -5.327 30.099 1.00 93.94 94 ASP A CA 1
ATOM 734 C C . ASP A 1 94 ? 9.385 -6.667 29.405 1.00 93.94 94 ASP A C 1
ATOM 736 O O . ASP A 1 94 ? 10.309 -7.453 29.182 1.00 93.94 94 ASP A O 1
ATOM 740 N N . LYS A 1 95 ? 8.143 -6.884 28.942 1.00 92.06 95 LYS A N 1
ATOM 741 C CA . LYS A 1 95 ? 7.766 -8.056 28.133 1.00 92.06 95 LYS A CA 1
ATOM 742 C C . LYS A 1 95 ? 8.661 -8.197 26.900 1.00 92.06 95 LYS A C 1
ATOM 744 O O . LYS A 1 95 ? 9.165 -9.285 26.651 1.00 92.06 95 LYS A O 1
ATOM 749 N N . TYR A 1 96 ? 8.912 -7.107 26.176 1.00 88.06 96 TYR A N 1
ATOM 750 C CA . TYR A 1 96 ? 9.779 -7.094 25.000 1.00 88.06 96 TYR A CA 1
ATOM 751 C C . TYR A 1 96 ? 11.232 -7.441 25.346 1.00 88.06 96 TYR A C 1
ATOM 753 O O . TYR A 1 96 ? 11.835 -8.266 24.673 1.00 88.06 96 TYR A O 1
ATOM 761 N N . SER A 1 97 ? 11.786 -6.872 26.421 1.00 87.56 97 SER A N 1
ATOM 762 C CA . SER A 1 97 ? 13.175 -7.120 26.838 1.00 87.56 97 SER A CA 1
ATOM 763 C C . SER A 1 97 ? 13.448 -8.567 27.263 1.00 87.56 97 SER A C 1
ATOM 765 O O . SER A 1 97 ? 14.571 -9.050 27.133 1.00 87.56 97 SER A O 1
ATOM 767 N N . ARG A 1 98 ? 12.420 -9.268 27.759 1.00 88.12 98 ARG A N 1
ATOM 768 C CA . ARG A 1 98 ? 12.490 -10.684 28.151 1.00 88.12 98 ARG A CA 1
ATOM 769 C C . ARG A 1 98 ? 12.440 -11.630 26.955 1.00 88.12 98 ARG A C 1
ATOM 771 O O . ARG A 1 98 ? 12.796 -12.799 27.095 1.00 88.12 98 ARG A O 1
ATOM 778 N N . ILE A 1 99 ? 11.986 -11.148 25.801 1.00 87.25 99 ILE A N 1
ATOM 779 C CA . ILE A 1 99 ? 11.971 -11.921 24.567 1.00 87.25 99 ILE A CA 1
ATOM 780 C C . ILE A 1 99 ? 13.313 -11.678 23.867 1.00 87.25 99 ILE A C 1
ATOM 782 O O . ILE A 1 99 ? 13.581 -10.582 23.381 1.00 87.25 99 ILE A O 1
ATOM 786 N N . ASP A 1 100 ? 14.157 -12.709 23.777 1.00 77.50 100 ASP A N 1
ATOM 787 C CA . ASP A 1 100 ? 15.353 -12.685 22.922 1.00 77.50 100 ASP A CA 1
ATOM 788 C C . ASP A 1 100 ? 14.923 -12.780 21.446 1.00 77.50 100 ASP A C 1
ATOM 790 O O . ASP A 1 100 ? 15.033 -13.821 20.789 1.00 77.50 100 ASP A O 1
ATOM 794 N N . LEU A 1 101 ? 14.333 -11.697 20.924 1.00 73.81 101 LEU A N 1
ATOM 795 C CA . LEU A 1 101 ? 14.022 -11.584 19.508 1.00 73.81 101 LEU A CA 1
ATOM 796 C C . LEU A 1 101 ? 15.335 -11.413 18.748 1.00 73.81 101 LEU A C 1
ATOM 798 O O . LEU A 1 101 ? 15.885 -10.315 18.641 1.00 73.81 101 LEU A O 1
ATOM 802 N N . LYS A 1 102 ? 15.789 -12.494 18.113 1.00 77.56 102 LYS A N 1
ATOM 803 C CA . LYS A 1 102 ? 16.728 -12.406 16.991 1.00 77.56 102 LYS A CA 1
ATOM 804 C C . LYS A 1 102 ? 16.007 -11.772 15.806 1.00 77.56 102 LYS A C 1
ATOM 806 O O . LYS A 1 102 ? 15.589 -12.462 14.878 1.00 77.56 102 LYS A O 1
ATOM 811 N N . LEU A 1 103 ? 15.828 -10.452 15.859 1.00 75.81 103 LEU A N 1
ATOM 812 C CA . LEU A 1 103 ? 15.285 -9.689 14.746 1.00 75.81 103 LEU A CA 1
ATOM 813 C C . LEU A 1 103 ? 16.205 -9.897 13.538 1.00 75.81 103 LEU A C 1
ATOM 815 O O . LEU A 1 103 ? 17.419 -9.671 13.648 1.00 75.81 103 LEU A O 1
ATOM 819 N N . PRO A 1 104 ? 15.668 -10.350 12.393 1.00 78.31 104 PRO A N 1
ATOM 820 C CA . PRO A 1 104 ? 16.466 -10.451 11.189 1.00 78.31 104 PRO A CA 1
ATOM 821 C C . PRO A 1 104 ? 16.983 -9.053 10.851 1.00 78.31 104 PRO A C 1
ATOM 823 O O . PRO A 1 104 ? 16.222 -8.087 10.769 1.00 78.31 104 PRO A O 1
ATOM 826 N N . LYS A 1 105 ? 18.302 -8.935 10.683 1.00 83.31 105 LYS A N 1
ATOM 827 C CA . LYS A 1 105 ? 18.907 -7.707 10.161 1.00 83.31 105 LYS A CA 1
ATOM 828 C C . LYS A 1 105 ? 18.318 -7.441 8.780 1.00 83.31 105 LYS A C 1
ATOM 830 O O . LYS A 1 105 ? 18.053 -8.391 8.040 1.00 83.31 105 LYS A O 1
ATOM 835 N N . LEU A 1 106 ? 18.143 -6.163 8.438 1.00 86.75 106 LEU A N 1
ATOM 836 C CA . LEU A 1 106 ? 17.678 -5.782 7.109 1.00 86.75 106 LEU A CA 1
ATOM 837 C C . LEU A 1 106 ? 18.565 -6.482 6.063 1.00 86.75 106 LEU A C 1
ATOM 839 O O . LEU A 1 106 ? 19.795 -6.378 6.160 1.00 86.75 106 LEU A O 1
ATOM 843 N N . PRO A 1 107 ? 17.980 -7.243 5.121 1.00 86.88 107 PRO A N 1
ATOM 844 C CA . PRO A 1 107 ? 18.767 -7.951 4.130 1.00 86.88 107 PRO A CA 1
ATOM 845 C C . PRO A 1 107 ? 19.544 -6.939 3.287 1.00 86.88 107 PRO A C 1
ATOM 847 O O . PRO A 1 107 ? 19.038 -5.869 2.945 1.00 86.88 107 PRO A O 1
ATOM 850 N N . SER A 1 108 ? 20.794 -7.275 2.970 1.00 88.38 108 SER A N 1
ATOM 851 C CA . SER A 1 108 ? 21.589 -6.469 2.047 1.00 88.38 108 SER A CA 1
ATOM 852 C C . SER A 1 108 ? 20.980 -6.526 0.644 1.00 88.38 108 SER A C 1
ATOM 854 O O . SER A 1 108 ? 20.327 -7.508 0.281 1.00 88.38 108 SER A O 1
ATOM 856 N N . ILE A 1 109 ? 21.207 -5.478 -0.148 1.00 91.50 109 ILE A N 1
ATOM 857 C CA . ILE A 1 109 ? 20.789 -5.440 -1.551 1.00 91.50 109 ILE A CA 1
ATOM 858 C C . ILE A 1 109 ? 21.479 -6.606 -2.281 1.00 91.50 109 ILE A C 1
ATOM 860 O O . ILE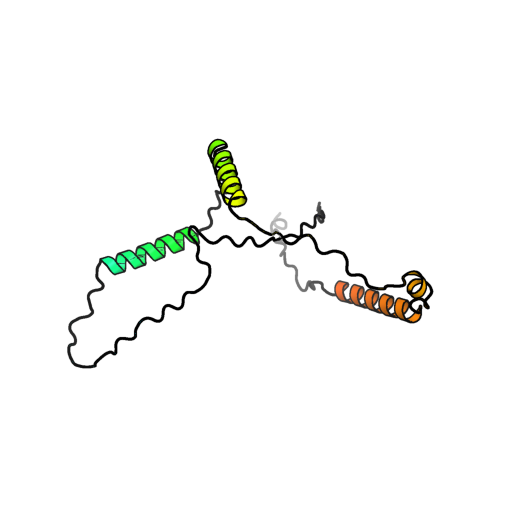 A 1 109 ? 22.689 -6.789 -2.114 1.00 91.50 109 ILE A O 1
ATOM 864 N N . PRO A 1 110 ? 20.746 -7.412 -3.071 1.00 92.00 110 PRO A N 1
ATOM 865 C CA . PRO A 1 110 ? 21.341 -8.539 -3.776 1.00 92.00 110 PRO A CA 1
ATOM 866 C C . PRO A 1 110 ? 22.393 -8.057 -4.781 1.00 92.00 110 PRO A C 1
ATOM 868 O O . PRO A 1 11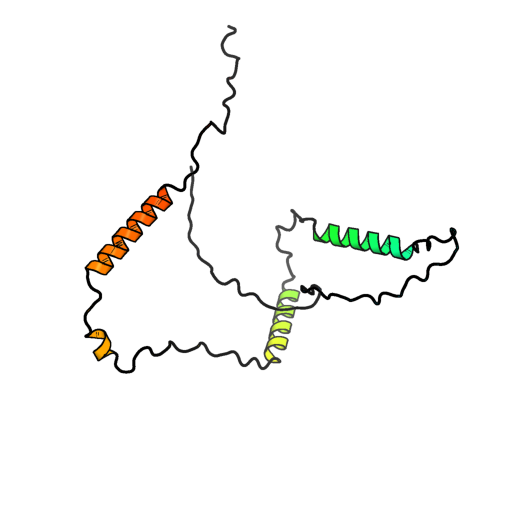0 ? 22.155 -7.128 -5.554 1.00 92.00 110 PRO A O 1
ATOM 871 N N . SER A 1 111 ? 23.557 -8.712 -4.790 1.00 92.81 111 SER A N 1
ATOM 872 C CA . SER A 1 111 ? 24.585 -8.457 -5.800 1.00 92.81 111 SER A CA 1
ATOM 873 C C . SER A 1 111 ? 24.150 -9.056 -7.137 1.00 92.81 111 SER A C 1
ATOM 875 O O . SER A 1 111 ? 24.002 -10.271 -7.258 1.00 92.81 111 SER A O 1
ATOM 877 N N . VAL A 1 112 ? 23.928 -8.197 -8.134 1.00 92.44 112 VAL A N 1
ATOM 878 C CA . VAL A 1 112 ? 23.442 -8.594 -9.469 1.00 92.44 112 VAL A CA 1
ATOM 879 C C . VAL A 1 112 ? 24.597 -8.953 -10.414 1.00 92.44 112 VAL A C 1
ATOM 881 O O . VAL A 1 112 ? 24.415 -9.711 -11.362 1.00 92.44 112 VAL A O 1
ATOM 884 N N . THR A 1 113 ? 25.803 -8.432 -10.171 1.00 93.12 113 THR A N 1
ATOM 885 C CA . THR A 1 113 ? 26.985 -8.708 -10.998 1.00 93.12 113 THR A CA 1
ATOM 886 C C . THR A 1 113 ? 28.275 -8.580 -10.195 1.00 93.12 113 THR A C 1
ATOM 888 O O . THR A 1 113 ? 28.401 -7.713 -9.334 1.00 93.12 113 THR A O 1
ATOM 891 N N . ASN A 1 114 ? 29.261 -9.419 -10.521 1.00 93.12 114 ASN A N 1
ATOM 892 C CA . ASN A 1 114 ? 30.619 -9.330 -9.976 1.00 93.12 114 ASN A CA 1
ATOM 893 C C . ASN A 1 114 ? 31.526 -8.393 -10.799 1.00 93.12 114 ASN A C 1
ATOM 895 O O . ASN A 1 114 ? 32.645 -8.106 -10.383 1.00 93.12 114 ASN A O 1
ATOM 899 N N . ASN A 1 115 ? 31.066 -7.922 -11.966 1.00 94.06 115 ASN A N 1
ATOM 900 C CA . ASN A 1 115 ? 31.816 -7.018 -12.839 1.00 94.06 115 ASN A CA 1
ATOM 901 C C . ASN A 1 115 ? 30.907 -5.890 -13.372 1.00 94.06 115 ASN A C 1
ATOM 903 O O . ASN A 1 115 ? 30.392 -5.982 -14.493 1.00 94.06 115 ASN A O 1
ATOM 907 N N . PRO A 1 116 ? 30.695 -4.817 -12.588 1.00 93.50 116 PRO A N 1
ATOM 908 C CA . PRO A 1 116 ? 29.752 -3.754 -12.936 1.00 93.50 116 PRO A CA 1
ATOM 909 C C . PRO A 1 116 ? 30.167 -2.979 -14.189 1.00 93.50 116 PRO A C 1
ATOM 911 O O . PRO A 1 116 ? 29.312 -2.623 -14.993 1.00 93.50 116 PRO A O 1
ATOM 914 N N . VAL A 1 117 ? 31.471 -2.771 -14.400 1.00 95.31 117 VAL A N 1
ATOM 915 C CA . VAL A 1 117 ? 31.983 -2.038 -15.569 1.00 95.31 117 VAL A CA 1
ATOM 916 C C . VAL A 1 117 ? 31.616 -2.766 -16.857 1.00 95.31 117 VAL A C 1
ATOM 918 O O . VAL A 1 117 ? 31.140 -2.137 -17.793 1.00 95.31 117 VAL A O 1
ATOM 921 N N . SER A 1 118 ? 31.769 -4.094 -16.888 1.00 93.56 118 SER A N 1
ATOM 922 C CA . SER A 1 118 ? 31.430 -4.876 -18.081 1.00 93.56 118 SER A CA 1
ATOM 923 C C . SER A 1 118 ? 29.949 -4.791 -18.451 1.00 93.56 118 SER A C 1
ATOM 925 O O . SER A 1 118 ? 29.645 -4.657 -19.628 1.00 93.56 118 SER A O 1
ATOM 927 N N . VAL A 1 119 ? 29.042 -4.800 -17.465 1.00 94.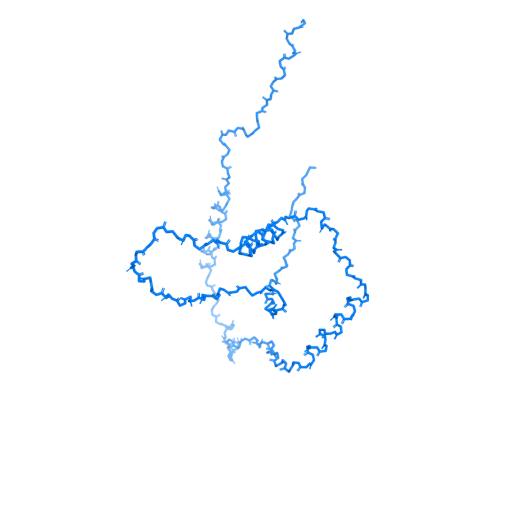06 119 VAL A N 1
ATOM 928 C CA . VAL A 1 119 ? 27.587 -4.726 -17.689 1.00 94.06 119 VAL A CA 1
ATOM 929 C C . VAL A 1 119 ? 27.172 -3.348 -18.199 1.00 94.06 119 VAL A C 1
ATOM 931 O O . VAL A 1 119 ? 26.326 -3.253 -19.079 1.00 94.06 119 VAL A O 1
ATOM 934 N N . LEU A 1 120 ? 27.783 -2.279 -17.683 1.00 93.69 120 LEU A N 1
ATOM 935 C CA . LEU A 1 120 ? 27.453 -0.906 -18.081 1.00 93.69 120 LEU A CA 1
ATOM 936 C C . LEU A 1 120 ? 27.943 -0.537 -19.489 1.00 93.69 120 LEU A C 1
ATOM 938 O O . LEU A 1 120 ? 27.450 0.428 -20.063 1.00 93.69 120 LEU A O 1
ATOM 942 N N . VAL A 1 121 ? 28.914 -1.278 -20.029 1.00 95.88 121 VAL A N 1
ATOM 943 C CA . VAL A 1 121 ? 29.457 -1.077 -21.385 1.00 95.88 121 VAL A CA 1
ATOM 944 C C . VAL A 1 121 ? 28.662 -1.856 -22.444 1.00 95.88 121 VAL A C 1
ATOM 946 O O . VAL A 1 121 ? 28.828 -1.605 -23.637 1.00 95.88 121 VAL A O 1
ATOM 949 N N . VAL A 1 122 ? 27.793 -2.786 -22.031 1.00 94.62 122 VAL A N 1
ATOM 950 C CA . VAL A 1 122 ? 26.919 -3.533 -22.949 1.00 94.62 122 VAL A CA 1
ATOM 951 C C . VAL A 1 122 ? 26.002 -2.577 -23.712 1.00 94.62 122 VAL A C 1
ATOM 953 O O . VAL A 1 122 ? 25.656 -1.495 -23.236 1.00 94.62 122 VAL A O 1
ATOM 956 N N . GLU A 1 123 ? 25.611 -2.999 -24.914 1.00 93.94 123 GLU A N 1
ATOM 957 C CA . GLU A 1 123 ? 24.641 -2.298 -25.744 1.00 93.94 123 GLU A CA 1
ATOM 958 C C . GLU A 1 123 ? 23.377 -1.940 -24.951 1.00 93.94 123 GLU A C 1
ATOM 960 O O . GLU A 1 123 ? 22.779 -2.762 -24.253 1.00 93.94 123 GLU A O 1
ATOM 965 N N . THR A 1 124 ? 22.989 -0.672 -25.050 1.00 93.25 124 THR A N 1
ATOM 966 C CA . THR A 1 124 ? 21.795 -0.143 -24.398 1.00 93.25 124 THR A CA 1
ATOM 967 C C . THR A 1 124 ? 20.525 -0.709 -25.022 1.00 93.25 124 THR A C 1
ATOM 969 O O . THR A 1 124 ? 20.514 -1.076 -26.194 1.00 93.25 124 THR A O 1
ATOM 972 N N . VAL A 1 125 ? 19.423 -0.688 -24.269 1.00 95.25 125 VAL A N 1
ATOM 973 C CA . VAL A 1 125 ? 18.096 -1.082 -24.770 1.00 95.25 125 VAL A CA 1
ATOM 974 C C . VAL A 1 125 ? 17.789 -0.366 -26.098 1.00 95.25 125 VAL A C 1
ATOM 976 O O . VAL A 1 125 ? 17.929 0.862 -26.163 1.00 95.25 125 VAL A O 1
ATOM 979 N N . PRO A 1 126 ? 17.372 -1.092 -27.153 1.00 96.94 126 PRO A N 1
ATOM 980 C CA . PRO A 1 126 ? 17.145 -0.496 -28.459 1.00 96.94 126 PRO A CA 1
ATOM 981 C C . PRO A 1 126 ? 15.968 0.484 -28.426 1.00 96.94 126 PRO A C 1
ATOM 983 O O . PRO A 1 126 ? 14.961 0.288 -27.741 1.00 96.94 126 PRO A O 1
ATOM 986 N N . PHE A 1 127 ? 16.070 1.550 -29.222 1.00 97.12 127 PHE A N 1
ATOM 987 C CA . PHE A 1 127 ? 15.056 2.609 -29.254 1.00 97.12 127 PHE A CA 1
ATOM 988 C C . PHE A 1 127 ? 13.672 2.111 -29.708 1.00 97.12 127 PHE A C 1
ATOM 990 O O . PHE A 1 127 ? 12.655 2.660 -29.283 1.00 97.12 127 PHE A O 1
ATOM 997 N N . SER A 1 128 ? 13.620 1.059 -30.534 1.00 97.69 128 SER A N 1
ATOM 998 C CA . SER A 1 128 ? 12.371 0.411 -30.955 1.00 97.69 128 SER A CA 1
ATOM 999 C C . SER A 1 128 ? 11.521 -0.030 -29.769 1.00 97.69 128 SER A C 1
ATOM 1001 O O . SER A 1 128 ? 10.313 0.196 -29.767 1.00 97.69 128 SER A O 1
ATOM 1003 N N . ASP A 1 129 ? 12.154 -0.598 -28.747 1.00 97.81 129 ASP A N 1
ATOM 1004 C CA . ASP A 1 129 ? 11.469 -1.194 -27.603 1.00 97.81 129 ASP A CA 1
ATOM 1005 C C . ASP A 1 129 ? 10.949 -0.099 -26.674 1.00 97.81 129 ASP A C 1
ATOM 1007 O O . ASP A 1 129 ? 9.812 -0.150 -26.206 1.00 97.81 129 ASP A O 1
ATOM 1011 N N . ILE A 1 130 ? 11.745 0.956 -26.482 1.00 97.69 130 ILE A N 1
ATOM 1012 C CA . ILE A 1 130 ? 11.334 2.148 -25.731 1.00 97.69 130 ILE A CA 1
ATOM 1013 C C . ILE A 1 130 ? 10.123 2.801 -26.404 1.00 97.69 130 ILE A C 1
ATOM 1015 O O . ILE A 1 130 ? 9.142 3.143 -25.736 1.00 97.69 130 ILE A O 1
ATOM 1019 N N . LYS A 1 131 ? 10.168 2.953 -27.733 1.00 98.06 131 LYS A N 1
ATOM 1020 C CA . LYS A 1 131 ? 9.067 3.522 -28.512 1.00 98.06 131 LYS A CA 1
ATOM 1021 C C . LYS A 1 131 ? 7.808 2.661 -28.398 1.00 98.06 131 LYS A C 1
ATOM 1023 O O . LYS A 1 131 ? 6.746 3.195 -28.095 1.00 98.06 131 LYS A O 1
ATOM 1028 N N . LEU A 1 132 ? 7.946 1.345 -28.555 1.00 98.12 132 LEU A N 1
ATOM 1029 C CA . LEU A 1 132 ? 6.853 0.384 -28.427 1.00 98.12 132 LEU A CA 1
ATOM 1030 C C . LEU A 1 132 ? 6.167 0.494 -27.058 1.00 98.12 132 LEU A C 1
ATOM 1032 O O . LEU A 1 132 ? 4.952 0.662 -26.984 1.00 98.12 132 LEU A O 1
ATOM 1036 N N . ILE A 1 133 ? 6.941 0.460 -25.968 1.00 97.94 133 ILE A N 1
ATOM 1037 C CA . ILE A 1 133 ? 6.415 0.575 -24.597 1.00 97.94 133 ILE A CA 1
ATOM 1038 C C . ILE A 1 133 ? 5.712 1.924 -24.391 1.00 97.94 133 ILE A C 1
ATOM 1040 O O . ILE A 1 133 ? 4.662 1.991 -23.749 1.00 97.94 133 ILE A O 1
ATOM 1044 N N . THR A 1 134 ? 6.260 2.997 -24.960 1.00 98.06 134 THR A N 1
ATOM 1045 C CA . THR A 1 134 ? 5.666 4.336 -24.871 1.00 98.06 134 THR A CA 1
ATOM 1046 C C . THR A 1 134 ? 4.311 4.397 -25.579 1.00 98.06 134 THR A C 1
ATOM 1048 O O . THR A 1 134 ? 3.348 4.908 -25.007 1.00 98.06 134 THR A O 1
ATOM 1051 N N . GLU A 1 135 ? 4.205 3.836 -26.785 1.00 98.19 135 GLU A N 1
ATOM 1052 C CA . GLU A 1 135 ? 2.949 3.760 -27.544 1.00 98.19 135 GLU A CA 1
ATOM 1053 C C . GLU A 1 135 ? 1.891 2.930 -26.795 1.00 98.19 135 GLU A C 1
ATOM 1055 O O . GLU A 1 135 ? 0.748 3.371 -26.643 1.00 98.19 135 GLU A O 1
ATOM 1060 N N . TYR A 1 136 ? 2.274 1.778 -26.228 1.00 98.06 136 TYR A N 1
ATOM 1061 C CA . TYR A 1 136 ? 1.375 0.974 -25.390 1.00 98.06 136 TYR A CA 1
ATOM 1062 C C . TYR A 1 136 ? 0.881 1.737 -24.156 1.00 98.06 136 TYR A C 1
ATOM 1064 O O . TYR A 1 136 ? -0.311 1.697 -23.845 1.00 98.06 136 TYR A O 1
ATOM 1072 N N . SER A 1 137 ? 1.766 2.464 -23.472 1.00 98.19 137 SER A N 1
ATOM 1073 C CA . SER A 1 137 ? 1.409 3.282 -22.307 1.00 98.19 137 SER A CA 1
ATOM 1074 C C . SER A 1 137 ? 0.413 4.393 -22.668 1.00 98.19 137 SER A C 1
ATOM 1076 O O . SER A 1 137 ? -0.582 4.603 -21.969 1.00 98.19 137 SER A O 1
ATOM 1078 N N . GLN A 1 138 ? 0.604 5.052 -23.815 1.00 97.69 138 GLN A N 1
ATOM 1079 C CA . GLN A 1 138 ? -0.333 6.058 -24.326 1.00 97.69 138 GLN A CA 1
ATOM 1080 C C . GLN A 1 138 ? -1.697 5.451 -24.680 1.00 97.69 138 GLN A C 1
ATOM 1082 O O . GLN A 1 138 ? -2.740 6.013 -24.328 1.00 97.69 138 GLN A O 1
ATOM 1087 N N . SER A 1 139 ? -1.704 4.280 -25.321 1.00 97.44 139 SER A N 1
ATOM 1088 C CA . SER A 1 139 ? -2.937 3.548 -25.620 1.00 97.44 139 SER A CA 1
ATOM 1089 C C . SER A 1 139 ? -3.683 3.161 -24.339 1.00 97.44 139 SER A C 1
ATOM 1091 O O . SER A 1 139 ? -4.900 3.327 -24.258 1.00 97.44 139 SER A O 1
ATOM 1093 N N . MET A 1 140 ? -2.966 2.700 -23.311 1.00 97.81 140 MET A N 1
ATOM 1094 C CA . MET A 1 140 ? -3.547 2.353 -22.012 1.00 97.81 140 MET A CA 1
ATOM 1095 C C . MET A 1 140 ? -4.138 3.576 -21.304 1.00 97.81 140 MET A C 1
ATOM 1097 O O . MET A 1 140 ? -5.266 3.519 -20.822 1.00 97.81 140 MET A O 1
ATOM 1101 N N . SER A 1 141 ? -3.422 4.702 -21.294 1.00 97.38 141 SER A N 1
ATOM 1102 C CA . SER A 1 141 ? -3.917 5.968 -20.736 1.00 97.38 141 SER A CA 1
ATOM 1103 C C . SER A 1 141 ? -5.201 6.441 -21.433 1.00 97.38 141 SER A C 1
ATOM 1105 O O . SER A 1 141 ? -6.165 6.873 -20.790 1.00 97.38 141 SER A O 1
ATOM 1107 N N . THR A 1 142 ? -5.262 6.272 -22.756 1.00 96.69 142 THR A N 1
ATOM 1108 C CA . THR A 1 142 ? -6.459 6.582 -23.548 1.00 96.69 142 THR A CA 1
ATOM 1109 C C . THR A 1 142 ? -7.627 5.670 -23.172 1.00 96.69 142 THR A C 1
ATOM 1111 O O . THR A 1 142 ? -8.741 6.154 -22.978 1.00 96.69 142 THR A O 1
ATOM 1114 N N . ALA A 1 143 ? -7.384 4.368 -23.011 1.00 97.19 143 ALA A N 1
ATOM 1115 C CA . ALA A 1 143 ? -8.404 3.411 -22.586 1.00 97.19 143 ALA A CA 1
ATOM 1116 C C . ALA A 1 143 ? -8.920 3.704 -21.164 1.00 97.19 143 ALA A C 1
ATOM 1118 O O . ALA A 1 143 ? -10.128 3.702 -20.938 1.00 97.19 143 ALA A O 1
ATOM 1119 N N . LEU A 1 144 ? -8.035 4.043 -20.220 1.00 9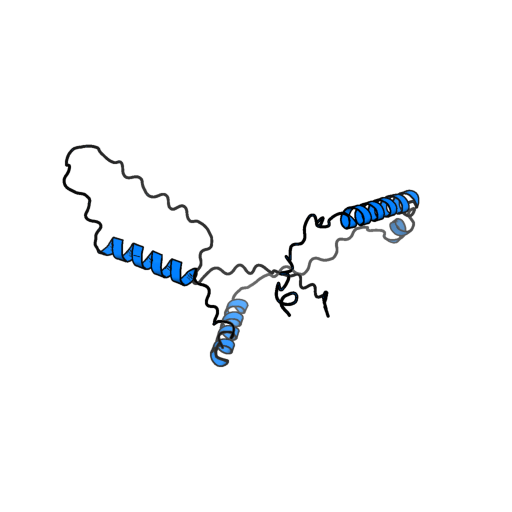6.88 144 LEU A N 1
ATOM 1120 C CA . LEU A 1 144 ? -8.426 4.443 -18.861 1.00 96.88 144 LEU A CA 1
ATOM 1121 C C . LEU A 1 144 ? -9.290 5.707 -18.860 1.00 96.88 144 LEU A C 1
ATOM 1123 O O . LEU A 1 144 ? -10.255 5.795 -18.108 1.00 96.88 144 LEU A O 1
ATOM 1127 N N . SER A 1 145 ? -9.010 6.655 -19.754 1.00 94.25 145 SER A N 1
ATOM 1128 C CA . SER A 1 145 ? -9.824 7.868 -19.902 1.00 94.25 145 SER A CA 1
ATOM 1129 C C . SER A 1 145 ? -11.252 7.583 -20.394 1.00 94.25 145 SER A C 1
ATOM 1131 O O . SER A 1 145 ? -12.155 8.401 -20.205 1.00 94.25 145 SER A O 1
ATOM 1133 N N . GLN A 1 146 ? -11.485 6.424 -21.021 1.00 94.50 146 GLN A N 1
ATOM 1134 C CA . GLN A 1 146 ? -12.822 5.979 -21.428 1.00 94.50 146 GLN A CA 1
ATOM 1135 C C . GLN A 1 146 ? -13.609 5.342 -20.276 1.00 94.50 146 GLN A C 1
ATOM 1137 O O . GLN A 1 146 ? -14.828 5.203 -20.387 1.00 94.50 146 GLN A O 1
ATOM 1142 N N . MET A 1 147 ? -12.956 5.000 -19.160 1.00 93.38 147 MET A N 1
ATOM 1143 C CA . MET A 1 147 ? -13.596 4.442 -17.969 1.00 93.38 147 MET A CA 1
ATOM 1144 C C . MET A 1 147 ? -14.318 5.546 -17.183 1.00 93.38 147 MET A C 1
ATOM 1146 O O . MET A 1 147 ? -13.874 6.011 -16.136 1.00 93.38 147 MET A O 1
ATOM 1150 N N . LYS A 1 148 ? -15.455 5.989 -17.723 1.00 93.50 148 LYS A N 1
ATOM 1151 C CA . LYS A 1 148 ? -16.334 7.004 -17.137 1.00 93.50 148 LYS A CA 1
ATOM 1152 C C . LYS A 1 148 ? -17.781 6.531 -17.134 1.00 93.50 148 LYS A C 1
ATOM 1154 O O . LYS A 1 148 ? -18.205 5.769 -18.001 1.00 93.50 148 LYS A O 1
ATOM 1159 N N . ILE A 1 149 ? -18.554 7.020 -16.173 1.00 92.44 149 ILE A N 1
ATOM 1160 C CA . ILE A 1 149 ? -19.991 6.756 -16.110 1.00 92.44 149 ILE A CA 1
ATOM 1161 C C . ILE A 1 149 ? -20.669 7.586 -17.208 1.00 92.44 149 ILE A C 1
ATOM 1163 O O . ILE A 1 149 ? -20.536 8.809 -17.243 1.00 92.44 149 ILE A O 1
ATOM 1167 N N . GLY A 1 150 ? -21.368 6.928 -18.134 1.00 88.88 150 GLY A N 1
ATOM 1168 C CA . GLY A 1 150 ? -22.170 7.609 -19.150 1.00 88.88 150 GLY A CA 1
ATOM 1169 C C . GLY A 1 150 ? -23.486 8.113 -18.557 1.00 88.88 150 GLY A C 1
ATOM 1170 O O . GLY A 1 150 ? -24.318 7.305 -18.149 1.00 88.88 150 GLY A O 1
ATOM 1171 N N . CYS A 1 151 ? -23.694 9.431 -18.521 1.00 87.25 151 CYS A N 1
ATOM 1172 C CA . CYS A 1 151 ? -24.944 10.028 -18.045 1.00 87.25 151 CYS A CA 1
ATOM 1173 C C . CYS A 1 151 ? -26.063 9.814 -19.077 1.00 87.25 151 CYS A C 1
ATOM 1175 O O . CYS A 1 151 ? -26.022 10.409 -20.153 1.00 87.25 151 CYS A O 1
ATOM 1177 N N . LYS A 1 152 ? -27.048 8.963 -18.763 1.00 87.75 152 LYS A N 1
ATOM 1178 C CA . LYS A 1 152 ? -28.226 8.727 -19.621 1.00 87.75 152 LYS A CA 1
ATOM 1179 C C . LYS A 1 152 ? -29.390 9.661 -19.294 1.00 87.75 152 LYS A C 1
ATOM 1181 O O . LYS A 1 152 ? -30.047 10.157 -20.200 1.00 87.75 152 LYS A O 1
ATOM 1186 N N . GLU A 1 153 ? -29.615 9.916 -18.013 1.00 88.81 153 GLU A N 1
ATOM 1187 C CA . GLU A 1 153 ? -30.706 10.744 -17.503 1.00 88.81 153 GLU A CA 1
ATOM 1188 C C . GLU A 1 153 ? -30.202 11.673 -16.394 1.00 88.81 153 GLU A C 1
ATOM 1190 O O . GLU A 1 153 ? -29.121 11.462 -15.832 1.00 88.81 153 GLU A O 1
ATOM 1195 N N . SER A 1 154 ? -30.963 12.729 -16.101 1.00 83.44 154 SER A N 1
ATOM 1196 C CA . SER A 1 154 ? -30.628 13.629 -14.999 1.00 83.44 154 SER A CA 1
ATOM 1197 C C . SER A 1 154 ? -30.941 12.943 -13.673 1.00 83.44 154 SER A C 1
ATOM 1199 O O . SER A 1 154 ? -32.101 12.674 -13.380 1.00 83.44 154 SER A O 1
ATOM 1201 N N . LEU A 1 155 ? -29.919 12.716 -12.844 1.00 86.50 155 LEU A N 1
ATOM 1202 C CA . LEU A 1 155 ? -30.093 12.206 -11.475 1.00 86.50 155 LEU A CA 1
ATOM 1203 C C . LEU A 1 155 ? -30.835 13.195 -10.563 1.00 86.50 155 LEU A C 1
ATOM 1205 O O . LEU A 1 155 ? -31.310 12.819 -9.497 1.00 86.50 155 LEU A O 1
ATOM 1209 N N . VAL A 1 156 ? -30.919 14.463 -10.969 1.00 87.12 156 VAL A N 1
ATOM 1210 C CA . VAL A 1 156 ? -31.649 15.505 -10.248 1.00 87.12 156 VAL A CA 1
ATOM 1211 C C . VAL A 1 156 ? -32.823 15.943 -11.112 1.00 87.12 156 VAL A C 1
ATOM 1213 O O . VAL A 1 156 ? -32.631 16.519 -12.187 1.00 87.12 156 VAL A O 1
ATOM 1216 N N . ALA A 1 157 ? -34.040 15.679 -10.646 1.00 84.06 157 ALA A N 1
ATOM 1217 C CA . ALA A 1 157 ? -35.236 16.280 -11.216 1.00 84.06 157 ALA A CA 1
ATOM 1218 C C . ALA A 1 157 ? -35.345 17.724 -10.712 1.00 84.06 157 ALA A C 1
ATOM 1220 O O . ALA A 1 157 ? -35.237 17.978 -9.511 1.00 84.06 157 ALA A O 1
ATOM 1221 N N . LYS A 1 158 ? -35.538 18.678 -11.626 1.00 81.50 158 LYS A N 1
ATOM 1222 C CA . LYS A 1 158 ? -35.929 20.034 -11.242 1.00 81.50 158 LYS A CA 1
ATOM 1223 C C . LYS A 1 158 ? -37.430 20.020 -10.997 1.00 81.50 158 LYS A C 1
ATOM 1225 O O . LYS A 1 158 ? -38.181 19.598 -11.871 1.00 81.50 158 LYS A O 1
ATOM 1230 N N . LEU A 1 159 ? -37.836 20.452 -9.812 1.00 78.62 159 LEU A N 1
ATOM 1231 C CA . LEU A 1 159 ? -39.226 20.763 -9.526 1.00 78.62 159 LEU A CA 1
ATOM 1232 C C . LEU A 1 159 ? -39.497 22.142 -10.146 1.00 78.62 159 LEU A C 1
ATOM 1234 O O . LEU A 1 159 ? -38.831 23.108 -9.776 1.00 78.62 159 LEU A O 1
ATOM 1238 N N . GLU A 1 160 ? -40.378 22.223 -11.141 1.00 71.50 160 GLU A N 1
ATOM 1239 C CA . GLU A 1 160 ? -40.898 23.513 -11.599 1.00 71.50 160 GLU A CA 1
ATOM 1240 C C . GLU A 1 160 ? -41.893 24.013 -10.543 1.00 71.50 160 GLU A C 1
ATOM 1242 O O . GLU A 1 160 ? -42.847 23.316 -10.198 1.00 71.50 160 GLU A O 1
ATOM 1247 N N . ASP A 1 161 ? -41.636 25.195 -9.980 1.00 63.50 161 ASP A N 1
ATOM 1248 C CA . ASP A 1 161 ? -42.597 25.891 -9.127 1.00 63.50 161 ASP A CA 1
ATOM 1249 C C . ASP A 1 161 ? -43.733 26.425 -10.014 1.00 63.50 161 ASP A C 1
ATOM 1251 O O . ASP A 1 161 ? -43.620 27.493 -10.620 1.00 63.50 161 ASP A O 1
ATOM 1255 N N . ASP A 1 162 ? -44.851 25.702 -10.060 1.00 55.50 162 ASP A N 1
ATOM 1256 C CA . ASP A 1 162 ? -46.120 26.124 -10.675 1.00 55.50 162 ASP A CA 1
ATOM 1257 C C . ASP A 1 162 ? -46.801 27.273 -9.889 1.00 55.50 162 ASP A C 1
ATOM 1259 O O . ASP A 1 162 ? -47.975 27.207 -9.527 1.00 55.50 162 ASP A O 1
ATOM 1263 N N . THR A 1 163 ? -46.083 28.361 -9.583 1.00 56.00 163 THR A N 1
ATOM 1264 C CA . THR A 1 163 ? -46.642 29.518 -8.847 1.00 56.00 163 THR A CA 1
ATOM 1265 C C . THR A 1 163 ? -46.429 30.880 -9.514 1.00 56.00 163 THR A C 1
ATOM 1267 O O . THR A 1 163 ? -46.570 31.909 -8.859 1.00 56.00 163 THR A O 1
ATOM 1270 N N . ALA A 1 164 ? -46.176 30.932 -10.828 1.00 53.66 164 ALA A N 1
ATOM 1271 C CA . ALA A 1 164 ? -46.008 32.205 -11.551 1.00 53.66 164 ALA A CA 1
ATOM 1272 C C . ALA A 1 164 ? -47.004 32.464 -12.704 1.00 53.66 164 ALA A C 1
ATOM 1274 O O . ALA A 1 164 ? -46.779 33.377 -13.494 1.00 53.66 164 ALA A O 1
ATOM 1275 N N . ALA A 1 165 ? -48.109 31.714 -12.809 1.00 49.09 165 ALA A N 1
ATOM 1276 C CA . ALA A 1 165 ? -49.120 31.903 -13.867 1.00 49.09 165 ALA A CA 1
ATOM 1277 C C . ALA A 1 165 ? -50.560 32.090 -13.343 1.00 49.09 165 ALA A C 1
ATOM 1279 O O . ALA A 1 165 ? -51.523 31.693 -13.996 1.00 49.09 165 ALA A O 1
ATOM 1280 N N . ALA A 1 166 ? -50.714 32.699 -12.165 1.00 47.84 166 ALA A N 1
ATOM 1281 C CA . ALA A 1 166 ? -52.016 33.101 -11.629 1.00 47.84 166 ALA A CA 1
ATOM 1282 C C . ALA A 1 166 ? -51.966 34.513 -11.018 1.00 47.84 166 ALA A C 1
ATOM 1284 O O . ALA A 1 166 ? -52.240 34.678 -9.833 1.00 47.84 166 ALA A O 1
ATOM 1285 N N . LEU A 1 167 ? -51.602 35.518 -11.824 1.00 40.16 167 LEU A N 1
ATOM 1286 C CA . LEU A 1 167 ? -51.944 36.932 -11.618 1.00 40.16 167 LEU A CA 1
ATOM 1287 C C . LEU A 1 167 ? -52.187 37.612 -12.968 1.00 40.16 167 LEU A C 1
ATOM 1289 O O . LEU A 1 167 ? -51.355 37.405 -13.879 1.00 40.16 167 LEU A O 1
#

Foldseek 3Di:
DDDDDDDDDDDDPPPDDDDDDPDPPDDDPPPDPPPDDDDDDDPPDPPPCPVVNVVVVVVVVVVVVVVPDDDPPCPDPPCDDPVNVVVVVVVVVVVVVVDPPPDDDDDDDDDPDPDVPVVVPDDDDDPVVVVVVVVVVVVVVVVVVVPDDDDPDDPDDDDDPPPDPDD

Radius of gyration: 33.77 Å; chains: 1; bounding box: 84×84×65 Å

pLDDT: mean 74.65, std 22.76, range [30.41, 98.19]